Protein AF-K1KMF0-F1 (afdb_monomer)

Organism: NCBI:txid1224748

Mean predicted aligned error: 9.71 Å

pLDDT: mean 86.88, std 13.39, range [37.0, 98.06]

Nearest PDB structures (foldseek):
  8p51-assembly1_A  TM=5.000E-01  e=6.357E+00  Photorhabdus luminescens
  6on5-assembly1_A  TM=5.283E-01  e=5.012E+00  Homo sapiens

Structure (mmCIF, N/CA/C/O backbone):
data_AF-K1KMF0-F1
#
_entry.id   AF-K1KMF0-F1
#
loop_
_atom_site.group_PDB
_atom_site.id
_atom_site.type_symbol
_atom_site.label_atom_id
_atom_site.label_alt_id
_atom_site.label_comp_id
_atom_site.label_asym_id
_atom_site.label_entity_id
_atom_site.label_seq_id
_atom_site.pdbx_PDB_ins_code
_atom_site.Cartn_x
_atom_site.Cartn_y
_atom_site.Cartn_z
_atom_site.occupancy
_atom_site.B_iso_or_equiv
_atom_site.auth_seq_id
_atom_site.auth_comp_id
_atom_site.auth_asym_id
_atom_site.auth_atom_id
_atom_site.pdbx_PDB_model_num
ATOM 1 N N . MET A 1 1 ? 14.580 11.208 -1.926 1.00 37.00 1 MET A N 1
ATOM 2 C CA . MET A 1 1 ? 13.558 10.515 -1.113 1.00 37.00 1 MET A CA 1
ATOM 3 C C . MET A 1 1 ? 12.977 9.392 -1.953 1.00 37.00 1 MET A C 1
ATOM 5 O O . MET A 1 1 ? 12.350 9.688 -2.965 1.00 37.00 1 MET A O 1
ATOM 9 N N . GLN A 1 2 ? 13.242 8.125 -1.614 1.00 43.47 2 GLN A N 1
ATOM 10 C CA . GLN A 1 2 ? 12.518 7.008 -2.228 1.00 43.47 2 GLN A CA 1
ATOM 11 C C . GLN A 1 2 ? 11.027 7.261 -2.001 1.00 43.47 2 GLN A C 1
ATOM 13 O O . GLN A 1 2 ? 10.586 7.404 -0.863 1.00 43.47 2 GLN A O 1
ATOM 18 N N . LYS A 1 3 ? 10.260 7.422 -3.082 1.00 56.94 3 LYS A N 1
ATOM 19 C CA . LYS A 1 3 ? 8.807 7.546 -2.984 1.00 56.94 3 LYS A CA 1
ATOM 20 C C . LYS A 1 3 ? 8.318 6.246 -2.346 1.00 56.94 3 LYS A C 1
ATOM 22 O O . LYS A 1 3 ? 8.544 5.191 -2.929 1.00 56.94 3 LYS A O 1
ATOM 27 N N . ASN A 1 4 ? 7.695 6.321 -1.166 1.00 70.12 4 ASN A N 1
ATOM 28 C CA . ASN A 1 4 ? 7.109 5.152 -0.499 1.00 70.12 4 ASN A CA 1
ATOM 29 C C . ASN A 1 4 ? 6.349 4.293 -1.521 1.00 70.12 4 ASN A C 1
ATOM 31 O O . ASN A 1 4 ? 5.644 4.834 -2.371 1.00 70.12 4 ASN A O 1
ATOM 35 N N . LYS A 1 5 ? 6.478 2.968 -1.465 1.00 88.81 5 LYS A N 1
ATOM 36 C CA . LYS A 1 5 ? 5.815 2.059 -2.423 1.00 88.81 5 LYS A CA 1
ATOM 37 C C . LYS A 1 5 ? 4.278 2.039 -2.284 1.00 88.81 5 LYS A C 1
ATOM 39 O O . LYS A 1 5 ? 3.591 1.398 -3.068 1.00 88.81 5 LYS A O 1
ATOM 44 N N . TYR A 1 6 ? 3.745 2.788 -1.320 1.00 94.25 6 TYR A N 1
ATOM 45 C CA . TYR A 1 6 ? 2.330 2.937 -1.000 1.00 94.25 6 TYR A CA 1
ATOM 46 C C . TYR A 1 6 ? 1.901 4.418 -0.977 1.00 94.25 6 TYR A C 1
ATOM 48 O O . TYR A 1 6 ? 2.726 5.340 -0.950 1.00 94.25 6 TYR A O 1
ATOM 56 N N . ARG A 1 7 ? 0.588 4.650 -1.009 1.00 94.81 7 ARG A N 1
ATOM 57 C CA . ARG A 1 7 ? -0.089 5.941 -0.831 1.00 94.81 7 ARG A CA 1
ATOM 58 C C . ARG A 1 7 ? -0.757 5.967 0.536 1.00 94.81 7 ARG A C 1
ATOM 60 O O . ARG A 1 7 ? -1.359 4.975 0.926 1.00 94.81 7 ARG A O 1
ATOM 67 N N . ILE A 1 8 ? -0.667 7.104 1.220 1.00 95.69 8 ILE A N 1
ATOM 68 C CA . ILE A 1 8 ? -1.404 7.379 2.456 1.00 95.69 8 ILE A CA 1
ATOM 69 C C . ILE A 1 8 ? -2.606 8.245 2.085 1.00 95.69 8 ILE A C 1
ATOM 71 O O . ILE A 1 8 ? -2.430 9.284 1.449 1.00 95.69 8 ILE A O 1
ATOM 75 N N . HIS A 1 9 ? -3.808 7.816 2.463 1.00 94.69 9 HIS A N 1
ATOM 76 C CA . HIS A 1 9 ? -5.058 8.529 2.164 1.00 94.69 9 HIS A CA 1
ATOM 77 C C . HIS A 1 9 ? -5.422 9.544 3.252 1.00 94.69 9 HIS A C 1
ATOM 79 O O . HIS A 1 9 ? -6.003 10.585 2.962 1.00 94.69 9 HIS A O 1
ATOM 85 N N . SER A 1 10 ? -5.020 9.290 4.500 1.00 93.38 10 SER A N 1
ATOM 86 C CA . SER A 1 10 ? -5.168 10.237 5.605 1.00 93.38 10 SER A CA 1
ATOM 87 C C . SER A 1 10 ? -3.958 10.176 6.532 1.00 93.38 10 SER A C 1
ATOM 89 O O . SER A 1 10 ? -3.825 9.237 7.313 1.00 93.38 10 SER A O 1
ATOM 91 N N . ASN A 1 11 ? -3.086 11.189 6.472 1.00 93.81 11 ASN A N 1
ATOM 92 C CA . ASN A 1 11 ? -1.911 11.261 7.352 1.00 93.81 11 ASN A CA 1
ATOM 93 C C . ASN A 1 11 ? -2.311 11.252 8.831 1.00 93.81 11 ASN A C 1
ATOM 95 O O . ASN A 1 11 ? -1.708 10.536 9.618 1.00 93.81 11 ASN A O 1
ATOM 99 N N . VAL A 1 12 ? -3.374 11.979 9.189 1.00 93.62 12 VAL A N 1
ATOM 100 C CA . VAL A 1 12 ? -3.851 12.072 10.577 1.00 93.62 12 VAL A CA 1
ATOM 101 C C . VAL A 1 12 ? -4.247 10.699 11.121 1.00 93.62 12 VAL A C 1
ATOM 103 O O . VAL A 1 12 ? -3.782 10.298 12.183 1.00 93.62 12 VAL A O 1
ATOM 106 N N . LEU A 1 13 ? -5.084 9.951 10.394 1.00 93.88 13 LEU A N 1
ATOM 107 C CA . LEU A 1 13 ? -5.526 8.633 10.857 1.00 93.88 13 LEU A CA 1
ATOM 108 C C . LEU A 1 13 ? -4.382 7.612 10.839 1.00 93.88 13 LEU A C 1
ATOM 110 O O . LEU A 1 13 ? -4.312 6.762 11.721 1.00 93.88 13 LEU A O 1
ATOM 114 N N . PHE A 1 14 ? -3.471 7.721 9.872 1.00 95.06 14 PHE A N 1
ATOM 115 C CA . PHE A 1 14 ? -2.284 6.876 9.789 1.00 95.06 14 PHE A CA 1
ATOM 116 C C . PHE A 1 14 ? -1.340 7.078 10.985 1.00 95.06 14 PHE A C 1
ATOM 118 O O . PHE A 1 14 ? -0.862 6.101 11.557 1.00 95.06 14 PHE A O 1
ATOM 125 N N . GLU A 1 15 ? -1.083 8.322 11.391 1.00 95.25 15 GLU A N 1
ATOM 126 C CA . GLU A 1 15 ? -0.253 8.636 12.563 1.00 95.25 15 GLU A CA 1
ATOM 127 C C . GLU A 1 15 ? -0.910 8.189 13.875 1.00 95.25 15 GLU A C 1
ATOM 129 O O . GLU A 1 15 ? -0.235 7.661 14.763 1.00 95.25 15 GLU A O 1
ATOM 134 N N . ILE A 1 16 ? -2.233 8.348 13.999 1.00 95.19 16 ILE A N 1
ATOM 135 C CA . ILE A 1 16 ? -2.970 7.862 15.173 1.00 95.19 16 ILE A CA 1
ATOM 136 C C . ILE A 1 16 ? -2.878 6.338 15.253 1.00 95.19 16 ILE A C 1
ATOM 138 O O . ILE A 1 16 ? -2.433 5.835 16.279 1.00 95.19 16 ILE A O 1
ATOM 142 N N . ALA A 1 17 ? -3.199 5.621 14.170 1.00 94.19 17 ALA A N 1
ATOM 143 C CA . ALA A 1 17 ? -3.181 4.157 14.137 1.00 94.19 17 ALA A CA 1
ATOM 144 C C . ALA A 1 17 ? -1.821 3.560 14.546 1.00 94.19 17 ALA A C 1
ATOM 146 O O . ALA A 1 17 ? -1.775 2.536 15.224 1.00 94.19 17 ALA A O 1
ATOM 147 N N . GLN A 1 18 ? -0.719 4.226 14.184 1.00 94.69 18 GLN A N 1
ATOM 148 C CA . GLN A 1 18 ? 0.640 3.833 14.575 1.00 94.69 18 GLN A CA 1
ATOM 149 C C . GLN A 1 18 ? 0.975 4.094 16.044 1.00 94.69 18 GLN A C 1
ATOM 151 O O . GLN A 1 18 ? 1.825 3.407 16.608 1.00 94.69 18 GLN A O 1
ATOM 156 N N . SER A 1 19 ? 0.383 5.123 16.649 1.00 93.19 19 SER A N 1
ATOM 157 C CA . SER A 1 19 ? 0.813 5.632 17.956 1.00 93.19 19 SER A CA 1
ATOM 158 C C . SER A 1 19 ? -0.079 5.184 19.107 1.00 93.19 19 SER A C 1
ATOM 160 O O . SER A 1 19 ? 0.409 5.028 20.228 1.00 93.19 19 SER A O 1
ATOM 162 N N . ARG A 1 20 ? -1.380 4.991 18.864 1.00 92.88 20 ARG A N 1
ATOM 163 C CA . ARG A 1 20 ? -2.360 4.633 19.895 1.00 92.88 20 ARG A CA 1
ATOM 164 C C . ARG A 1 20 ? -3.667 4.105 19.305 1.00 92.88 20 ARG A C 1
ATOM 166 O O . ARG A 1 20 ? -3.957 4.259 18.125 1.00 92.88 20 ARG A O 1
ATOM 173 N N . SER A 1 21 ? -4.518 3.566 20.170 1.00 89.19 21 SER A N 1
ATOM 174 C CA . SER A 1 21 ? -5.906 3.258 19.822 1.00 89.19 21 SER A CA 1
ATOM 175 C C . SER A 1 21 ? -6.723 4.526 19.540 1.00 89.19 21 SER A C 1
ATOM 177 O O . SER A 1 21 ? -6.489 5.589 20.133 1.00 89.19 21 SER A O 1
ATOM 179 N N . PHE A 1 22 ? -7.715 4.392 18.659 1.00 90.81 22 PHE A N 1
ATOM 180 C CA . PHE A 1 22 ? -8.698 5.435 18.376 1.00 90.81 22 PHE A CA 1
ATOM 181 C C . PHE A 1 22 ? -9.641 5.655 19.563 1.00 90.81 22 PHE A C 1
ATOM 183 O O . PHE A 1 22 ? -9.972 4.735 20.308 1.00 90.81 22 PHE A O 1
ATOM 190 N N . THR A 1 23 ? -10.068 6.900 19.722 1.00 88.88 23 THR A N 1
ATOM 191 C CA . THR A 1 23 ? -10.963 7.382 20.776 1.00 88.88 23 THR A CA 1
ATOM 192 C C . THR A 1 23 ? -12.100 8.188 20.155 1.00 88.88 23 THR A C 1
ATOM 194 O O . THR A 1 23 ? -11.998 8.625 19.010 1.00 88.88 23 THR A O 1
ATOM 197 N N . GLU A 1 24 ? -13.156 8.469 20.919 1.00 85.12 24 GLU A N 1
ATOM 198 C CA . GLU A 1 24 ? -14.281 9.304 20.458 1.00 85.12 24 GLU A CA 1
ATOM 199 C C . GLU A 1 24 ? -13.832 10.677 19.928 1.00 85.12 24 GLU A C 1
ATOM 201 O O . GLU A 1 24 ? -14.391 11.196 18.966 1.00 85.12 24 GLU A O 1
ATOM 206 N N . LYS A 1 25 ? -12.760 11.245 20.497 1.00 87.19 25 LYS A N 1
ATOM 207 C CA . LYS A 1 25 ? -12.203 12.544 20.080 1.00 87.19 25 LYS A CA 1
ATOM 208 C C . LYS A 1 25 ? -11.626 12.539 18.667 1.00 87.19 25 LYS A C 1
ATOM 210 O O . LYS A 1 25 ? -11.464 13.605 18.082 1.00 87.19 25 LYS A O 1
ATOM 215 N N . ASP A 1 26 ? -11.305 11.364 18.138 1.00 88.56 26 ASP A N 1
ATOM 216 C CA . ASP A 1 26 ? -10.763 11.216 16.788 1.00 88.56 26 ASP A CA 1
ATOM 217 C C . ASP A 1 26 ? -11.863 11.281 15.717 1.00 88.56 26 ASP A C 1
ATOM 219 O O . ASP A 1 26 ? -11.548 11.353 14.529 1.00 88.56 26 ASP A O 1
ATOM 223 N N . ASN A 1 27 ? -13.136 11.275 16.140 1.00 86.69 27 ASN A N 1
ATOM 224 C CA . ASN A 1 27 ? -14.332 11.358 15.304 1.00 86.69 27 ASN A CA 1
ATOM 225 C C . ASN A 1 27 ? -14.260 10.453 14.060 1.00 86.69 27 ASN A C 1
ATOM 227 O O . ASN A 1 27 ? -14.489 10.865 12.922 1.00 86.69 27 ASN A O 1
ATOM 231 N N . ILE A 1 28 ? -13.832 9.211 14.289 1.00 89.62 28 ILE A N 1
ATOM 232 C CA . ILE A 1 28 ? -13.629 8.220 13.234 1.00 89.62 28 ILE A CA 1
ATOM 233 C C . ILE A 1 28 ? -14.948 7.599 12.766 1.00 89.62 28 ILE A C 1
ATOM 235 O O . ILE A 1 28 ? -15.045 7.176 11.620 1.00 89.62 28 ILE A O 1
ATOM 239 N N . GLU A 1 29 ? -15.973 7.583 13.622 1.00 86.31 29 GLU A N 1
ATOM 240 C CA . GLU A 1 29 ? -17.265 6.971 13.300 1.00 86.31 29 GLU A CA 1
ATOM 241 C C . GLU A 1 29 ? -17.951 7.635 12.101 1.00 86.31 29 GLU A C 1
ATOM 243 O O . GLU A 1 29 ? -18.488 6.944 11.244 1.00 86.31 29 GLU A O 1
ATOM 248 N N . GLU A 1 30 ? -17.856 8.961 11.987 1.00 87.19 30 GLU A N 1
ATOM 249 C CA . GLU A 1 30 ? -18.421 9.731 10.871 1.00 87.19 30 GLU A CA 1
ATOM 250 C C . GLU A 1 30 ? -17.621 9.591 9.565 1.00 87.19 30 GLU A C 1
ATOM 252 O O . GLU A 1 30 ? -18.024 10.115 8.528 1.00 87.19 30 GLU A O 1
ATOM 257 N N . ARG A 1 31 ? -16.457 8.933 9.612 1.00 89.44 31 ARG A N 1
ATOM 258 C CA . ARG A 1 31 ? -15.551 8.792 8.464 1.00 89.44 31 ARG A CA 1
ATOM 259 C C . ARG A 1 31 ? -15.665 7.453 7.757 1.00 89.44 31 ARG A C 1
ATOM 261 O O . ARG A 1 31 ? -15.080 7.324 6.683 1.00 89.44 31 ARG A O 1
ATOM 268 N N . PHE A 1 32 ? -16.354 6.480 8.352 1.00 92.88 32 PHE A N 1
ATOM 269 C CA . PHE A 1 32 ? -16.608 5.202 7.702 1.00 92.88 32 PHE A CA 1
ATOM 270 C C . PHE A 1 32 ? -17.463 5.405 6.452 1.00 92.88 32 PHE A C 1
ATOM 272 O O . PHE A 1 32 ? -18.416 6.184 6.454 1.00 92.88 32 PHE A O 1
ATOM 279 N N . ASP A 1 33 ? -17.094 4.708 5.384 1.00 90.81 33 ASP A N 1
ATOM 280 C CA . ASP A 1 33 ? -17.909 4.624 4.180 1.00 90.81 33 ASP A CA 1
ATOM 281 C C . ASP A 1 33 ? -19.144 3.726 4.393 1.00 90.81 33 ASP A C 1
ATOM 283 O O . ASP A 1 33 ? -19.378 3.178 5.474 1.00 90.81 33 ASP A O 1
ATOM 287 N N . GLU A 1 34 ? -19.955 3.580 3.343 1.00 87.38 34 GLU A N 1
ATOM 288 C CA . GLU A 1 34 ? -21.169 2.752 3.350 1.00 87.38 34 GLU A CA 1
ATOM 289 C C . GLU A 1 34 ? -20.882 1.268 3.648 1.00 87.38 34 GLU A C 1
ATOM 291 O O . GLU A 1 34 ? -21.767 0.550 4.112 1.00 87.38 34 GLU A O 1
ATOM 296 N N . GLU A 1 35 ? -19.644 0.812 3.429 1.00 86.19 35 GLU A N 1
ATOM 297 C CA . GLU A 1 35 ? -19.183 -0.551 3.708 1.00 86.19 35 GLU A CA 1
ATOM 298 C C . GLU A 1 35 ? -18.576 -0.690 5.117 1.00 86.19 35 GLU A C 1
ATOM 300 O O . GLU A 1 35 ? -18.108 -1.768 5.494 1.00 86.19 35 GLU A O 1
ATOM 305 N N . GLY A 1 36 ? -18.570 0.383 5.915 1.00 90.19 36 GLY A N 1
ATOM 306 C CA . GLY A 1 36 ? -17.995 0.380 7.256 1.00 90.19 36 GLY A CA 1
ATOM 307 C C . GLY A 1 36 ? -16.465 0.341 7.259 1.00 90.19 36 GLY A C 1
ATOM 308 O O . GLY A 1 36 ? -15.867 -0.156 8.223 1.00 90.19 36 GLY A O 1
ATOM 309 N N . LYS A 1 37 ? -15.818 0.853 6.202 1.00 94.25 37 LYS A N 1
ATOM 310 C CA . LYS A 1 37 ? -14.357 0.884 6.048 1.00 94.25 37 LYS A CA 1
ATOM 311 C C . LYS A 1 37 ? -13.821 2.316 5.925 1.00 94.25 37 LYS A C 1
ATOM 313 O O . LYS A 1 37 ? -14.511 3.254 5.541 1.00 94.25 37 LYS A O 1
ATOM 318 N N . ILE A 1 38 ? -12.555 2.497 6.295 1.00 95.62 38 ILE A N 1
ATOM 319 C CA . ILE A 1 38 ? -11.782 3.720 6.044 1.00 95.62 38 ILE A CA 1
ATOM 320 C C . ILE A 1 38 ? -10.441 3.304 5.474 1.00 95.62 38 ILE A C 1
ATOM 322 O O . ILE A 1 38 ? -9.576 2.799 6.193 1.00 95.62 38 ILE A O 1
ATOM 326 N N . LYS A 1 39 ? -10.235 3.541 4.183 1.00 95.75 39 LYS A N 1
ATOM 327 C C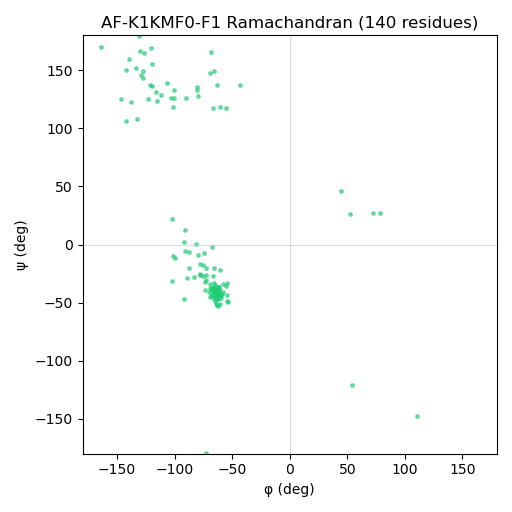A . LYS A 1 39 ? -8.961 3.231 3.533 1.00 95.75 39 LYS A CA 1
ATOM 328 C C . LYS A 1 39 ? -7.850 4.126 4.091 1.00 95.75 39 LYS A C 1
ATOM 330 O O . LYS A 1 39 ? -7.898 5.345 3.940 1.00 95.75 39 LYS A O 1
ATOM 335 N N . LEU A 1 40 ? -6.835 3.529 4.718 1.00 95.56 40 LEU A N 1
ATOM 336 C CA . LEU A 1 40 ? -5.657 4.244 5.227 1.00 95.56 40 LEU A CA 1
ATOM 337 C C . LEU A 1 40 ? -4.542 4.280 4.197 1.00 95.56 40 LEU A C 1
ATOM 339 O O . LEU A 1 40 ? -3.952 5.336 3.952 1.00 95.56 40 LEU A O 1
ATOM 343 N N . LEU A 1 41 ? -4.262 3.123 3.599 1.00 96.44 41 LEU A N 1
ATOM 344 C CA . LEU A 1 41 ? -3.166 2.932 2.664 1.00 96.44 41 LEU A CA 1
ATOM 345 C C . LEU A 1 41 ? -3.633 2.181 1.427 1.00 96.44 41 LEU A C 1
ATOM 347 O O . LEU A 1 41 ? -4.530 1.342 1.491 1.00 96.44 41 LEU A O 1
ATOM 351 N N . SER A 1 42 ? -2.964 2.443 0.313 1.00 96.12 42 SER A N 1
ATOM 352 C CA . SER A 1 42 ? -3.027 1.587 -0.869 1.00 96.12 42 SER A CA 1
ATOM 353 C C . SER A 1 42 ? -1.655 1.456 -1.507 1.00 96.12 42 SER A C 1
ATOM 355 O O . SER A 1 42 ? -0.791 2.311 -1.307 1.00 96.12 42 SER A O 1
ATOM 357 N N . ASP A 1 43 ? -1.435 0.432 -2.314 1.00 94.44 43 ASP A N 1
ATOM 358 C CA . ASP A 1 43 ? -0.206 0.332 -3.087 1.00 94.44 43 ASP A CA 1
ATOM 359 C C . ASP A 1 43 ? -0.119 1.41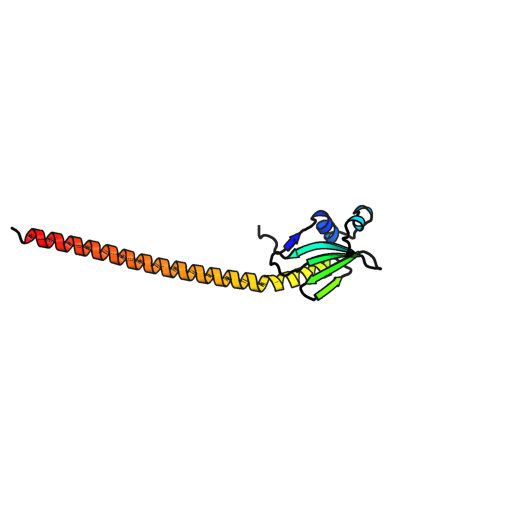0 -4.193 1.00 94.44 43 ASP A C 1
ATOM 361 O O . ASP A 1 43 ? -1.073 2.138 -4.506 1.00 94.44 43 ASP A O 1
ATOM 365 N N . ARG A 1 44 ? 1.084 1.584 -4.752 1.00 91.69 44 ARG A N 1
ATOM 366 C CA . ARG A 1 44 ? 1.320 2.413 -5.949 1.00 91.69 44 ARG A CA 1
ATOM 367 C C . ARG A 1 44 ? 1.483 1.600 -7.229 1.00 91.69 44 ARG A C 1
ATOM 369 O O . ARG A 1 44 ? 1.521 2.212 -8.294 1.00 91.69 44 ARG A O 1
ATOM 376 N N . ALA A 1 45 ? 1.600 0.284 -7.108 1.00 86.69 45 ALA A N 1
ATOM 377 C CA . ALA A 1 45 ? 1.802 -0.653 -8.203 1.00 86.69 45 ALA A CA 1
ATOM 378 C C . ALA A 1 45 ? 0.518 -0.898 -9.020 1.00 86.69 45 ALA A C 1
ATOM 380 O O . ALA A 1 45 ? 0.613 -1.353 -10.154 1.00 86.69 45 ALA A O 1
ATOM 381 N N . GLY A 1 46 ? -0.654 -0.554 -8.477 1.00 85.12 46 GLY A N 1
ATOM 382 C CA . GLY A 1 46 ? -1.958 -0.877 -9.051 1.00 85.12 46 GLY A CA 1
ATOM 383 C C . GLY A 1 46 ? -2.381 -2.324 -8.793 1.00 85.12 46 GLY A C 1
ATOM 384 O O . GLY A 1 46 ? -3.105 -2.881 -9.604 1.00 85.12 46 GLY A O 1
ATOM 385 N N . ALA A 1 47 ? -1.904 -2.940 -7.709 1.00 89.44 47 ALA A N 1
ATOM 386 C CA . ALA A 1 47 ? -2.189 -4.334 -7.364 1.00 89.44 47 ALA A CA 1
ATOM 387 C C . ALA A 1 47 ? -3.429 -4.501 -6.464 1.00 89.44 47 ALA A C 1
ATOM 389 O O . ALA A 1 47 ? -3.611 -5.560 -5.870 1.00 89.44 47 ALA A O 1
ATOM 390 N N . ASP A 1 48 ? -4.230 -3.443 -6.311 1.00 92.94 48 ASP A N 1
ATOM 391 C CA . ASP A 1 48 ? -5.406 -3.377 -5.436 1.00 92.94 48 ASP A CA 1
ATOM 392 C C . ASP A 1 48 ? -5.145 -3.797 -3.977 1.00 92.94 48 ASP A C 1
ATOM 394 O O . ASP A 1 48 ? -6.053 -4.191 -3.244 1.00 92.94 48 ASP A O 1
ATOM 398 N N . LEU A 1 49 ? -3.901 -3.643 -3.517 1.00 96.50 49 LEU A N 1
ATOM 399 C CA . LEU A 1 49 ? -3.515 -3.880 -2.134 1.00 96.50 49 LEU A CA 1
ATOM 400 C C . LEU A 1 49 ? -3.901 -2.660 -1.291 1.00 96.50 49 LEU A C 1
ATOM 402 O O . LEU A 1 49 ? -3.520 -1.522 -1.587 1.00 96.50 49 LEU A O 1
ATOM 406 N N . SER A 1 50 ? -4.618 -2.890 -0.194 1.00 97.25 50 SER A N 1
ATOM 407 C CA . SER A 1 50 ? -5.032 -1.831 0.724 1.00 97.25 50 SER A CA 1
ATOM 408 C C . SER A 1 50 ? -4.993 -2.250 2.189 1.00 97.25 50 SER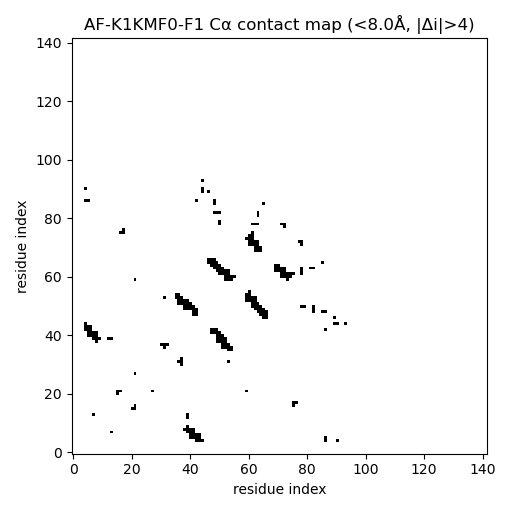 A C 1
ATOM 410 O O . SER A 1 50 ? -5.206 -3.411 2.523 1.00 97.25 50 SER A O 1
ATOM 412 N N . LEU A 1 51 ? -4.738 -1.267 3.055 1.00 97.88 51 LEU A N 1
ATOM 413 C CA . LEU A 1 51 ? -4.926 -1.366 4.501 1.00 97.88 51 LEU A CA 1
ATOM 414 C C . LEU A 1 51 ? -6.022 -0.378 4.891 1.00 97.88 51 LEU A C 1
ATOM 416 O O . LEU A 1 51 ? -5.907 0.822 4.616 1.00 97.88 51 LEU A O 1
ATOM 420 N N . SER A 1 52 ? -7.070 -0.876 5.533 1.00 97.44 52 SER A N 1
ATOM 421 C CA . SER A 1 52 ? -8.242 -0.096 5.924 1.00 97.44 52 SER A CA 1
ATOM 422 C C . SER A 1 52 ? -8.550 -0.278 7.404 1.00 97.44 52 SER A C 1
ATOM 424 O O . SER A 1 52 ? -8.315 -1.342 7.966 1.00 97.44 52 SER A O 1
ATOM 426 N N . ILE A 1 53 ? -9.103 0.748 8.040 1.00 96.56 53 ILE A N 1
ATOM 427 C CA . ILE A 1 53 ? -9.755 0.611 9.343 1.00 96.56 53 ILE A CA 1
ATOM 428 C C . ILE A 1 53 ? -11.152 0.060 9.090 1.00 96.56 53 ILE A C 1
ATOM 430 O O . ILE A 1 53 ? -11.835 0.536 8.185 1.00 96.56 53 ILE A O 1
ATOM 434 N N . VAL A 1 54 ? -11.578 -0.916 9.882 1.00 95.69 54 VAL A N 1
ATOM 435 C CA . VAL A 1 54 ? -12.915 -1.511 9.793 1.00 95.69 54 VAL A CA 1
ATOM 436 C C . VAL A 1 54 ? -13.579 -1.524 11.162 1.00 95.69 54 VAL A C 1
ATOM 438 O O 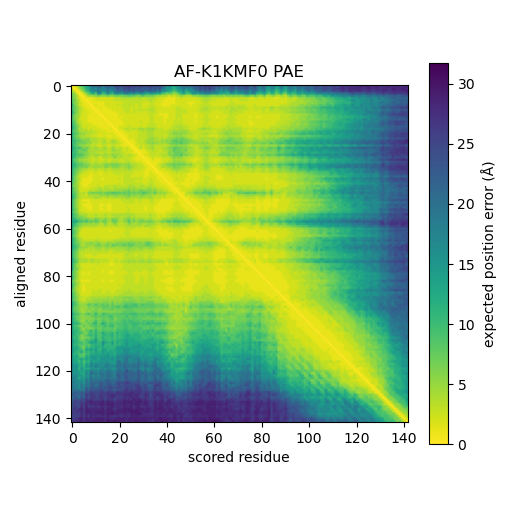. VAL A 1 54 ? -12.912 -1.683 12.190 1.00 95.69 54 VAL A O 1
ATOM 441 N N . LYS A 1 55 ? -14.901 -1.343 11.182 1.00 90.56 55 LYS A N 1
ATOM 442 C CA . LYS A 1 55 ? -15.699 -1.463 12.405 1.00 90.56 55 LYS A CA 1
ATOM 443 C C . LYS A 1 55 ? -16.170 -2.907 12.568 1.00 90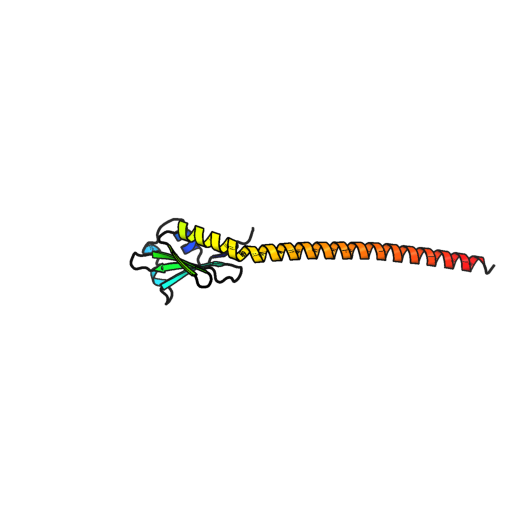.56 55 LYS A C 1
ATOM 445 O O . LYS A 1 55 ? -16.782 -3.474 11.670 1.00 90.56 55 LYS A O 1
ATOM 450 N N . THR A 1 56 ? -15.877 -3.495 13.721 1.00 89.69 56 THR A N 1
ATOM 451 C CA . THR A 1 56 ? -16.278 -4.854 14.109 1.00 89.69 56 THR A CA 1
ATOM 452 C C . THR A 1 56 ? -17.131 -4.807 15.377 1.00 89.69 56 THR A C 1
ATOM 454 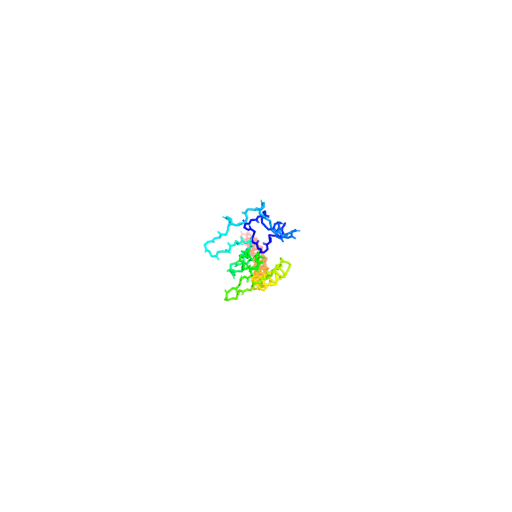O O . THR A 1 56 ? -17.202 -3.769 16.038 1.00 89.69 56 THR A O 1
ATOM 457 N N . GLU A 1 57 ? -17.767 -5.924 15.738 1.00 87.25 57 GLU A N 1
ATOM 458 C CA . GLU A 1 57 ? -18.540 -6.040 16.988 1.00 87.25 57 GLU A CA 1
ATOM 459 C C . GLU A 1 57 ? -17.680 -5.753 18.232 1.00 87.25 57 GLU A C 1
ATOM 461 O O . GLU A 1 57 ? -18.147 -5.125 19.179 1.00 87.25 57 GLU A O 1
ATOM 466 N N . ASP A 1 58 ? -16.397 -6.130 18.188 1.00 85.06 58 ASP A N 1
ATOM 467 C CA . ASP A 1 58 ? -15.415 -5.913 19.259 1.00 85.06 58 ASP A CA 1
ATOM 468 C C . ASP A 1 58 ? -14.801 -4.494 19.258 1.00 85.06 58 ASP A C 1
ATOM 470 O O . ASP A 1 58 ? -13.939 -4.185 20.085 1.00 85.06 58 ASP A O 1
ATOM 474 N N . GLY A 1 59 ? -15.202 -3.624 18.324 1.00 87.12 59 GLY A N 1
ATOM 475 C CA . GLY A 1 59 ? -14.641 -2.286 18.137 1.00 87.12 59 GLY A CA 1
ATOM 476 C C . GLY A 1 59 ? -13.835 -2.149 16.845 1.00 87.12 59 GLY A C 1
ATOM 477 O O . GLY A 1 59 ? -14.162 -2.741 15.816 1.00 87.12 59 GLY A O 1
ATOM 478 N N . ILE A 1 60 ? -12.798 -1.313 16.864 1.00 91.69 60 ILE A N 1
ATOM 479 C CA . ILE A 1 60 ? -12.000 -1.013 15.669 1.00 91.69 60 ILE A CA 1
ATOM 480 C C . ILE A 1 60 ? -10.977 -2.123 15.405 1.00 91.69 60 ILE A C 1
ATOM 482 O O . ILE A 1 60 ? -10.228 -2.511 16.300 1.00 91.69 60 ILE A O 1
ATOM 486 N N . AL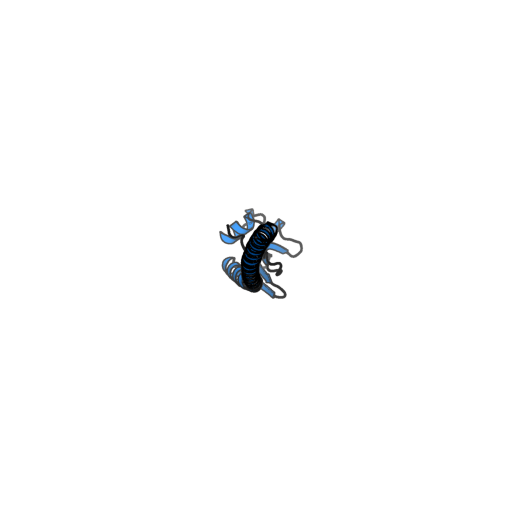A A 1 61 ? -10.912 -2.568 14.152 1.00 95.50 61 ALA A N 1
ATOM 487 C CA . ALA A 1 61 ? -9.898 -3.480 13.640 1.00 95.50 61 ALA A CA 1
ATOM 488 C C . ALA A 1 61 ? -9.291 -2.939 12.334 1.00 95.50 61 ALA A C 1
ATOM 490 O O . ALA A 1 61 ? -9.670 -1.876 11.834 1.00 95.50 61 ALA A O 1
ATOM 491 N N . TYR A 1 62 ? -8.338 -3.679 11.781 1.00 97.50 62 TYR A N 1
ATOM 492 C CA . TYR A 1 62 ? -7.614 -3.330 10.566 1.00 97.50 62 TYR A CA 1
ATOM 493 C C . TYR A 1 62 ? -7.771 -4.445 9.540 1.00 97.50 62 TYR A C 1
ATOM 495 O O . TYR A 1 62 ? -7.462 -5.590 9.840 1.00 97.50 62 TYR A O 1
ATOM 503 N N . SER A 1 63 ? -8.239 -4.118 8.342 1.00 97.69 63 SER A N 1
ATOM 504 C CA . SER A 1 63 ? -8.361 -5.059 7.229 1.00 97.69 63 SER A CA 1
ATOM 505 C C . SER A 1 63 ? -7.231 -4.836 6.229 1.00 97.69 63 SER A C 1
ATOM 507 O O . SER A 1 63 ? -7.037 -3.709 5.759 1.00 97.69 63 SER A O 1
ATOM 509 N N . VAL A 1 64 ? -6.496 -5.901 5.909 1.00 98.06 64 VAL A N 1
ATOM 510 C CA . VAL A 1 64 ? -5.577 -5.955 4.770 1.00 98.06 64 VAL A CA 1
ATOM 511 C C . VAL A 1 64 ? -6.274 -6.727 3.662 1.00 98.06 64 VAL A C 1
ATOM 513 O O . VAL A 1 64 ? -6.603 -7.898 3.831 1.00 98.06 64 VAL A O 1
ATOM 516 N N . LYS A 1 65 ? -6.498 -6.065 2.528 1.00 96.62 65 LYS A N 1
ATOM 517 C CA . LYS A 1 65 ? -7.095 -6.674 1.338 1.00 96.62 65 LYS A CA 1
ATOM 518 C C . LYS A 1 65 ? -6.094 -6.665 0.198 1.00 96.62 65 LYS A C 1
ATOM 520 O O . LYS A 1 65 ? -5.537 -5.607 -0.104 1.00 96.62 65 LYS A O 1
ATOM 525 N N . TRP A 1 66 ? -5.929 -7.810 -0.450 1.00 94.94 66 TRP A N 1
ATOM 526 C CA . TRP A 1 66 ? -5.154 -7.970 -1.670 1.00 94.94 66 TRP A CA 1
ATOM 527 C C . TRP A 1 66 ? -5.796 -9.041 -2.554 1.00 94.94 66 TRP A C 1
ATOM 529 O O . TRP A 1 66 ? -6.007 -10.163 -2.105 1.00 94.94 66 TRP A O 1
ATOM 539 N N . ASP A 1 67 ? -6.094 -8.681 -3.803 1.00 89.50 67 ASP A N 1
ATOM 540 C CA . ASP A 1 67 ? -6.772 -9.548 -4.774 1.00 89.50 67 ASP A CA 1
ATOM 541 C C . ASP A 1 67 ? -8.113 -10.101 -4.233 1.00 89.50 67 ASP A C 1
ATOM 543 O O . ASP A 1 67 ? -9.005 -9.322 -3.868 1.00 89.50 67 ASP A O 1
ATOM 547 N N . ASP A 1 68 ? -8.256 -11.424 -4.147 1.00 91.00 68 ASP A N 1
ATOM 548 C CA . ASP A 1 68 ? -9.415 -12.134 -3.600 1.00 91.00 68 ASP A CA 1
ATOM 549 C C . ASP A 1 68 ? -9.338 -12.361 -2.080 1.00 91.00 68 ASP A C 1
ATOM 551 O O . ASP A 1 68 ? -10.304 -12.822 -1.466 1.00 91.00 68 ASP A O 1
ATOM 555 N N . SER A 1 69 ? -8.207 -12.013 -1.471 1.00 92.25 69 SER A N 1
ATOM 556 C CA . SER A 1 69 ? -7.904 -12.273 -0.071 1.00 92.25 69 SER A CA 1
ATOM 557 C C . SER A 1 69 ? -8.129 -11.024 0.784 1.00 92.25 69 SER A C 1
ATOM 559 O O . SER A 1 69 ? -7.699 -9.915 0.457 1.00 92.25 69 SER A O 1
ATOM 561 N N . GLU A 1 70 ? -8.816 -11.198 1.912 1.00 95.62 70 GLU A N 1
ATOM 562 C CA . GLU A 1 70 ? -9.031 -10.153 2.913 1.00 95.62 70 GLU A CA 1
ATOM 563 C C . GLU A 1 70 ? -8.849 -10.740 4.315 1.00 95.62 70 GLU A C 1
ATOM 565 O O . GLU A 1 70 ? -9.546 -11.679 4.700 1.00 95.62 70 GLU A O 1
ATOM 570 N N . GLU A 1 71 ? -7.926 -10.167 5.087 1.00 96.75 71 GLU A N 1
ATOM 571 C CA . GLU A 1 71 ? -7.644 -10.574 6.463 1.00 96.75 71 GLU A CA 1
ATOM 572 C C . GLU A 1 71 ? -7.844 -9.413 7.436 1.00 96.75 71 GLU A C 1
ATOM 574 O O . GLU A 1 71 ? -7.437 -8.277 7.181 1.00 96.75 71 GLU A O 1
ATOM 579 N N . VAL A 1 72 ? -8.470 -9.703 8.581 1.00 96.75 72 VAL A N 1
ATOM 580 C CA . VAL A 1 72 ? -8.788 -8.711 9.615 1.00 96.75 72 VAL A CA 1
ATOM 581 C C . VAL A 1 72 ? -7.952 -8.957 10.866 1.00 96.75 72 VAL A C 1
ATOM 583 O O . VAL A 1 72 ? -7.960 -10.037 11.452 1.00 96.75 72 VAL A O 1
ATOM 586 N N . PHE A 1 73 ? -7.290 -7.903 11.329 1.00 96.56 73 PHE A N 1
ATOM 587 C CA . PHE A 1 73 ? -6.375 -7.899 12.458 1.00 96.56 73 PHE A CA 1
ATOM 588 C C . PHE A 1 73 ? -6.871 -6.954 13.549 1.00 96.56 73 PHE A C 1
ATOM 590 O O . PHE A 1 73 ? -7.243 -5.810 13.289 1.00 96.56 73 PHE A O 1
ATOM 597 N N . LYS A 1 74 ? -6.802 -7.387 14.812 1.00 92.94 74 LYS A N 1
ATOM 598 C CA . LYS A 1 74 ? -7.176 -6.539 15.960 1.00 92.94 74 LYS A CA 1
ATOM 599 C C . LYS A 1 74 ? -6.155 -5.435 16.267 1.00 92.94 74 LYS A C 1
ATOM 601 O O . LYS A 1 74 ? -6.485 -4.470 16.945 1.00 92.94 74 LYS A O 1
ATOM 606 N N . GLY A 1 75 ? -4.910 -5.573 15.806 1.00 92.94 75 GLY A N 1
ATOM 607 C CA . GLY A 1 75 ? -3.810 -4.672 16.151 1.00 92.94 75 GLY A CA 1
ATOM 608 C C . GLY A 1 75 ? -3.089 -4.111 14.932 1.00 92.94 75 GLY A C 1
ATOM 609 O O . GLY A 1 75 ? -2.856 -4.830 13.962 1.00 92.94 75 GLY A O 1
ATOM 610 N N . TRP A 1 76 ? -2.677 -2.843 15.029 1.00 95.44 76 TRP A N 1
ATOM 611 C CA . TRP A 1 76 ? -1.963 -2.129 13.968 1.00 95.44 76 TRP A CA 1
ATOM 612 C C . TRP A 1 76 ? -0.706 -2.867 13.501 1.00 95.44 76 TRP A C 1
ATOM 614 O O . TRP A 1 76 ? -0.530 -3.055 12.306 1.00 95.44 76 TRP A O 1
ATOM 624 N N . ASN A 1 77 ? 0.150 -3.313 14.428 1.00 95.62 77 ASN A N 1
ATOM 625 C CA . ASN A 1 77 ? 1.447 -3.899 14.071 1.00 95.62 77 ASN A CA 1
ATOM 626 C C . ASN A 1 77 ? 1.310 -5.151 13.195 1.00 95.62 77 ASN A C 1
ATOM 628 O O . ASN A 1 77 ? 2.027 -5.264 12.211 1.00 95.62 77 ASN A O 1
ATOM 632 N N . MET A 1 78 ? 0.359 -6.041 13.501 1.00 96.50 78 MET A N 1
ATOM 633 C CA . MET A 1 78 ? 0.124 -7.246 12.693 1.00 96.50 78 MET A CA 1
ATOM 634 C C . MET A 1 78 ? -0.386 -6.885 11.296 1.00 96.50 78 MET A C 1
ATOM 636 O O . MET A 1 78 ? 0.155 -7.352 10.301 1.00 96.50 78 MET A O 1
ATOM 640 N N . ALA A 1 79 ? -1.374 -5.988 11.218 1.00 97.50 79 ALA A N 1
ATOM 641 C CA . ALA A 1 79 ? -1.904 -5.524 9.938 1.00 97.50 79 ALA A CA 1
ATOM 642 C C . ALA A 1 79 ? -0.836 -4.805 9.098 1.00 97.50 79 ALA A C 1
ATOM 644 O O . ALA A 1 79 ? -0.802 -4.915 7.876 1.00 97.50 79 ALA A O 1
ATOM 645 N N . TRP A 1 80 ? 0.043 -4.051 9.758 1.00 97.25 80 TRP A N 1
ATOM 646 C CA . TRP A 1 80 ? 1.138 -3.333 9.125 1.00 97.25 80 TRP A CA 1
ATOM 647 C C . TRP A 1 80 ? 2.209 -4.279 8.582 1.00 97.25 80 TRP A C 1
ATOM 649 O O . TRP A 1 80 ? 2.650 -4.101 7.448 1.00 97.25 80 TRP A O 1
ATOM 659 N N . GLU A 1 81 ? 2.618 -5.280 9.362 1.00 97.00 81 GLU A N 1
ATOM 660 C CA . GLU A 1 81 ? 3.564 -6.306 8.917 1.00 97.00 81 GLU A CA 1
ATOM 661 C C . GLU A 1 81 ? 3.023 -7.062 7.703 1.00 97.00 81 GLU A C 1
ATOM 663 O O . GLU A 1 81 ? 3.734 -7.179 6.702 1.00 97.00 81 GLU A O 1
ATOM 668 N N . GLU A 1 82 ? 1.752 -7.465 7.746 1.00 97.00 82 GLU A N 1
ATOM 669 C CA . GLU A 1 82 ? 1.091 -8.146 6.632 1.00 97.00 82 GLU A CA 1
ATOM 670 C C . GLU A 1 82 ? 1.008 -7.251 5.389 1.00 97.00 82 GLU A C 1
ATOM 672 O O . GLU A 1 82 ? 1.411 -7.644 4.292 1.00 97.00 82 GLU A O 1
ATOM 677 N N . PHE A 1 83 ? 0.583 -5.995 5.556 1.00 97.00 83 PHE A N 1
ATOM 678 C CA . PHE A 1 83 ? 0.534 -5.031 4.459 1.00 97.00 83 PHE A CA 1
ATOM 679 C C . PHE A 1 83 ? 1.914 -4.813 3.827 1.00 97.00 83 PHE A C 1
ATOM 681 O O . PHE A 1 83 ? 2.027 -4.759 2.603 1.00 97.00 83 PHE A O 1
ATOM 688 N N . ILE A 1 84 ? 2.979 -4.688 4.627 1.00 95.75 84 ILE A N 1
ATOM 689 C CA . ILE A 1 84 ? 4.345 -4.498 4.121 1.00 95.75 84 ILE A CA 1
ATOM 690 C C . ILE A 1 84 ? 4.872 -5.756 3.434 1.00 95.75 84 ILE A C 1
ATOM 692 O O . ILE A 1 84 ? 5.551 -5.641 2.407 1.00 95.75 84 ILE A O 1
ATOM 696 N N . TRP A 1 85 ? 4.554 -6.940 3.955 1.00 94.81 85 TRP A N 1
ATOM 697 C CA . TRP A 1 85 ? 4.899 -8.200 3.311 1.00 94.81 85 TRP A CA 1
ATOM 698 C C . TRP A 1 85 ? 4.221 -8.316 1.941 1.00 94.81 85 TRP A C 1
ATOM 700 O O . TRP A 1 85 ? 4.922 -8.444 0.930 1.00 94.81 85 TRP A O 1
ATOM 710 N N . CYS A 1 86 ? 2.897 -8.129 1.885 1.00 94.62 86 CYS A N 1
ATOM 711 C CA . CYS A 1 86 ? 2.123 -8.069 0.644 1.00 94.62 86 CYS A CA 1
ATOM 712 C C . CYS A 1 86 ? 2.688 -7.012 -0.316 1.00 94.62 86 CYS A C 1
ATOM 714 O O . CYS A 1 86 ? 2.897 -7.274 -1.501 1.00 94.62 86 CYS A O 1
ATOM 716 N N . LEU A 1 87 ? 3.034 -5.825 0.194 1.00 94.25 87 LEU A N 1
ATOM 717 C CA . LEU A 1 87 ? 3.617 -4.751 -0.604 1.00 94.25 87 LEU A CA 1
ATOM 718 C C . LEU A 1 87 ? 4.959 -5.165 -1.226 1.00 94.25 87 LEU A C 1
ATOM 720 O O . LEU A 1 87 ? 5.273 -4.789 -2.358 1.00 94.25 87 LEU A O 1
ATOM 724 N N . GLY A 1 88 ? 5.763 -5.940 -0.500 1.00 92.19 88 GLY A N 1
ATOM 725 C CA . GLY A 1 88 ? 6.984 -6.543 -1.018 1.00 92.19 88 GLY A CA 1
ATOM 726 C C . GLY A 1 88 ? 6.703 -7.518 -2.160 1.00 92.19 88 GLY A C 1
ATOM 727 O O . GLY A 1 88 ? 7.403 -7.482 -3.170 1.00 92.19 88 GLY A O 1
ATOM 728 N N . VAL A 1 89 ? 5.670 -8.351 -2.031 1.00 91.81 89 VAL A N 1
ATOM 729 C CA . VAL A 1 89 ? 5.265 -9.321 -3.059 1.00 91.81 89 VAL A CA 1
ATOM 730 C C . VAL A 1 89 ? 4.802 -8.615 -4.335 1.00 91.81 89 VAL A C 1
ATOM 732 O O . VAL A 1 89 ? 5.354 -8.885 -5.400 1.00 91.81 89 VAL A O 1
ATOM 735 N N . VAL A 1 90 ? 3.884 -7.649 -4.237 1.00 90.81 90 VAL A N 1
ATOM 736 C CA . VAL A 1 90 ? 3.319 -6.960 -5.416 1.00 90.81 90 VAL A CA 1
ATOM 737 C C . VAL A 1 90 ? 4.338 -6.101 -6.169 1.00 90.81 90 VAL A C 1
ATOM 739 O O . VAL A 1 90 ? 4.211 -5.901 -7.374 1.00 90.81 90 VAL A O 1
ATOM 742 N N . ASN A 1 91 ? 5.375 -5.592 -5.491 1.00 88.62 91 ASN A N 1
ATOM 743 C CA . ASN A 1 91 ? 6.387 -4.747 -6.133 1.00 88.62 91 ASN A CA 1
ATOM 744 C C . ASN A 1 91 ? 7.550 -5.531 -6.759 1.00 88.62 91 ASN A C 1
ATOM 746 O O . ASN A 1 91 ? 8.227 -4.980 -7.627 1.00 88.62 91 ASN A O 1
ATOM 750 N N . LYS A 1 92 ? 7.799 -6.789 -6.365 1.00 88.62 92 LYS A N 1
ATOM 751 C CA . LYS A 1 92 ? 8.917 -7.591 -6.906 1.00 88.62 92 LYS A CA 1
ATOM 752 C C . LYS A 1 92 ? 8.917 -7.669 -8.442 1.00 88.62 92 LYS A C 1
ATOM 754 O O . LYS A 1 92 ? 9.949 -7.334 -9.025 1.00 88.62 92 LYS A O 1
ATOM 759 N N . PRO A 1 93 ? 7.798 -8.007 -9.119 1.00 86.19 93 PRO A N 1
ATOM 760 C CA . PRO A 1 93 ? 7.782 -8.095 -10.580 1.00 86.19 93 PRO A CA 1
ATOM 761 C C . PRO A 1 93 ? 8.103 -6.759 -11.261 1.00 86.19 93 PRO A C 1
ATOM 763 O O . PRO A 1 93 ? 8.821 -6.723 -12.259 1.00 86.19 93 PRO A O 1
ATOM 766 N N . LEU A 1 94 ? 7.617 -5.646 -10.699 1.00 83.31 94 LEU A N 1
ATOM 767 C CA . LEU A 1 94 ? 7.889 -4.297 -11.203 1.00 83.31 94 LEU A CA 1
ATOM 768 C C . LEU A 1 94 ? 9.369 -3.926 -11.069 1.00 83.31 94 LEU A C 1
ATOM 770 O O . LEU A 1 94 ? 9.949 -3.346 -11.986 1.00 83.31 94 LEU A O 1
ATOM 774 N N . GLU A 1 95 ? 9.997 -4.274 -9.946 1.00 85.50 95 GLU A N 1
ATOM 775 C CA . GLU A 1 95 ? 11.419 -4.010 -9.718 1.00 85.50 95 GLU A CA 1
ATOM 776 C C . GLU A 1 95 ? 12.318 -4.853 -10.627 1.00 85.50 95 GLU A C 1
ATOM 778 O O . GLU A 1 95 ? 13.318 -4.350 -11.141 1.00 85.50 95 GLU A O 1
ATOM 783 N N . GLU A 1 96 ? 11.968 -6.117 -10.856 1.00 87.88 96 GLU A N 1
ATOM 784 C CA . GLU A 1 96 ? 12.695 -7.001 -11.770 1.00 87.88 96 GLU A CA 1
ATOM 785 C C . GLU A 1 96 ? 12.554 -6.553 -13.229 1.00 87.88 96 GLU A C 1
ATOM 787 O O . GLU A 1 96 ? 13.558 -6.455 -13.940 1.00 87.88 96 GLU A O 1
ATOM 792 N N . ALA A 1 97 ? 11.343 -6.189 -13.659 1.00 86.12 97 ALA A N 1
ATOM 793 C CA . ALA A 1 97 ? 11.103 -5.645 -14.993 1.00 86.12 97 ALA A CA 1
ATOM 794 C C . ALA A 1 97 ? 11.879 -4.338 -15.221 1.00 86.12 97 ALA A C 1
ATOM 796 O O . ALA A 1 97 ? 12.522 -4.174 -16.260 1.00 86.12 97 ALA A O 1
ATOM 797 N N . ALA A 1 98 ? 11.890 -3.435 -14.234 1.00 86.62 98 ALA A N 1
ATOM 798 C CA . ALA A 1 98 ? 12.641 -2.184 -14.308 1.00 86.62 98 ALA A CA 1
ATOM 799 C C . ALA A 1 98 ? 14.159 -2.417 -14.390 1.00 86.62 98 ALA A C 1
ATOM 801 O O . ALA A 1 98 ? 14.838 -1.755 -15.176 1.00 86.62 98 ALA A O 1
ATOM 802 N N . LYS A 1 99 ? 14.700 -3.374 -13.622 1.00 90.31 99 LYS A N 1
ATOM 803 C CA . LYS A 1 99 ? 16.122 -3.753 -13.696 1.00 90.31 99 LYS A CA 1
ATOM 804 C C . LYS A 1 99 ? 16.484 -4.303 -15.070 1.00 90.31 99 LYS A C 1
ATOM 806 O O . LYS A 1 99 ? 17.465 -3.851 -15.654 1.00 90.31 99 LYS A O 1
ATOM 811 N N . LYS A 1 100 ? 15.672 -5.221 -15.600 1.00 91.56 100 LYS A N 1
ATOM 812 C CA . LYS A 1 100 ? 15.896 -5.820 -16.919 1.00 91.56 100 LYS A CA 1
ATOM 813 C C . LYS A 1 100 ? 15.844 -4.771 -18.032 1.00 91.56 100 LYS A C 1
ATOM 815 O O . LYS A 1 100 ? 16.728 -4.742 -18.880 1.00 91.56 100 LYS A O 1
ATOM 820 N N . ALA A 1 101 ? 14.861 -3.870 -17.996 1.00 90.56 101 ALA A N 1
ATOM 821 C CA . ALA A 1 101 ? 14.761 -2.771 -18.954 1.00 90.56 101 ALA A CA 1
ATOM 822 C C . ALA A 1 101 ? 15.962 -1.811 -18.867 1.00 90.56 101 ALA A C 1
ATOM 824 O O . ALA A 1 101 ? 16.477 -1.374 -19.893 1.00 90.56 101 ALA A O 1
ATOM 825 N N . ALA A 1 102 ? 16.441 -1.506 -17.656 1.00 92.00 102 ALA A N 1
ATOM 826 C CA . ALA A 1 102 ? 17.617 -0.660 -17.467 1.00 92.00 102 ALA A CA 1
ATOM 827 C C . ALA A 1 102 ? 18.907 -1.322 -17.978 1.00 92.00 102 ALA A C 1
ATOM 829 O O . ALA A 1 102 ? 19.763 -0.645 -18.544 1.00 92.00 102 ALA A O 1
ATOM 830 N N . GLU A 1 103 ? 19.057 -2.633 -17.789 1.00 93.50 103 GLU A N 1
ATOM 831 C CA . GLU A 1 103 ? 20.181 -3.401 -18.329 1.00 93.50 103 GLU A CA 1
ATOM 832 C C . GLU A 1 103 ? 20.145 -3.448 -19.861 1.00 93.50 103 GLU A C 1
ATOM 834 O O . GLU A 1 103 ? 21.154 -3.187 -20.514 1.00 93.50 103 GLU A O 1
ATOM 839 N N . GLU A 1 104 ? 18.971 -3.690 -20.444 1.00 93.31 104 GLU A N 1
ATOM 840 C CA . GLU A 1 104 ? 18.796 -3.692 -21.895 1.00 93.31 104 GLU A CA 1
ATOM 841 C C . GLU A 1 104 ? 19.071 -2.312 -22.506 1.00 93.31 104 GLU A C 1
ATOM 843 O O . GLU A 1 104 ? 19.771 -2.217 -23.512 1.00 93.31 104 GLU A O 1
ATOM 848 N N . ALA A 1 105 ? 18.592 -1.236 -21.874 1.00 93.00 105 ALA A N 1
ATOM 849 C CA . ALA A 1 105 ? 18.873 0.130 -22.305 1.00 93.00 105 ALA A CA 1
ATOM 850 C C . ALA A 1 105 ? 20.376 0.446 -22.260 1.00 93.00 105 ALA A C 1
ATOM 852 O O . ALA A 1 105 ? 20.901 1.046 -23.194 1.00 93.00 105 ALA A O 1
ATOM 853 N N . LYS A 1 106 ? 21.087 -0.006 -21.217 1.00 94.00 106 LYS A N 1
ATOM 854 C CA . LYS A 1 106 ? 22.548 0.133 -21.137 1.00 94.00 106 LYS A CA 1
ATOM 855 C C . LYS A 1 106 ? 23.260 -0.634 -22.243 1.00 94.00 106 LYS A C 1
ATOM 857 O O . LYS A 1 106 ? 24.192 -0.097 -22.828 1.00 94.00 106 LYS A O 1
ATOM 862 N N . ARG A 1 107 ? 22.832 -1.867 -22.536 1.00 94.88 107 ARG A N 1
ATOM 863 C CA . ARG A 1 107 ? 23.430 -2.670 -23.609 1.00 94.88 107 ARG A CA 1
ATOM 864 C C . ARG A 1 107 ? 23.225 -2.015 -24.973 1.00 94.88 107 ARG A C 1
ATOM 866 O O . ARG A 1 107 ? 24.186 -1.904 -25.719 1.00 94.88 107 ARG A O 1
ATOM 873 N N . ARG A 1 108 ? 22.010 -1.536 -25.261 1.00 93.94 108 ARG A N 1
ATOM 874 C CA . ARG A 1 108 ? 21.709 -0.811 -26.505 1.00 93.94 108 ARG A CA 1
ATOM 875 C C . ARG A 1 108 ? 22.534 0.468 -26.630 1.00 93.94 108 ARG A C 1
ATOM 877 O O . ARG A 1 108 ? 23.120 0.691 -27.675 1.00 93.94 108 ARG A O 1
ATOM 884 N N . ALA A 1 109 ? 22.639 1.255 -25.558 1.00 93.81 109 ALA A N 1
ATOM 885 C CA . ALA A 1 109 ? 23.461 2.465 -25.560 1.00 93.81 109 ALA A CA 1
ATOM 886 C C . ALA A 1 109 ? 24.956 2.162 -25.775 1.00 93.81 109 ALA A C 1
ATOM 888 O O . ALA A 1 109 ? 25.640 2.927 -26.443 1.00 93.81 109 ALA A O 1
ATOM 889 N N . ALA A 1 110 ? 25.465 1.053 -25.229 1.00 94.00 110 ALA A N 1
ATOM 890 C CA . ALA A 1 110 ? 26.846 0.626 -25.453 1.00 94.00 110 ALA A CA 1
ATOM 891 C C . ALA A 1 110 ? 27.084 0.139 -26.894 1.00 94.00 110 ALA A C 1
ATOM 893 O O . ALA A 1 110 ? 28.108 0.466 -27.481 1.00 94.00 110 ALA A O 1
ATOM 894 N N . GLU A 1 111 ? 26.143 -0.614 -27.467 1.00 93.44 111 GLU A N 1
ATOM 895 C CA . GLU A 1 111 ? 26.202 -1.078 -28.861 1.00 93.44 111 GLU A CA 1
ATOM 896 C C . GLU A 1 111 ? 26.125 0.094 -29.852 1.00 93.44 111 GLU A C 1
ATOM 898 O O . GLU A 1 111 ? 26.919 0.167 -30.784 1.00 93.44 111 GLU A O 1
ATOM 903 N N . GLU A 1 112 ? 25.231 1.055 -29.608 1.00 92.81 112 GLU A N 1
ATOM 904 C CA . GLU A 1 112 ? 25.111 2.279 -30.406 1.00 92.81 112 GLU A CA 1
ATOM 905 C C . GLU A 1 112 ? 26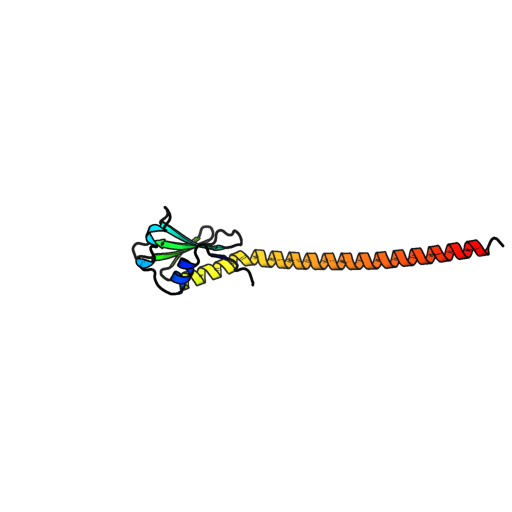.374 3.148 -30.319 1.00 92.81 112 GLU A C 1
ATOM 907 O O . GLU A 1 112 ? 26.818 3.679 -31.333 1.00 92.81 112 GLU A O 1
ATOM 912 N N . ALA A 1 113 ? 26.993 3.248 -29.138 1.00 92.50 113 ALA A N 1
ATOM 913 C CA . ALA A 1 113 ? 28.252 3.971 -28.969 1.00 92.50 113 ALA A CA 1
ATOM 914 C C . ALA A 1 113 ? 29.409 3.330 -29.756 1.00 92.50 113 ALA A C 1
ATOM 916 O O . ALA A 1 113 ? 30.169 4.056 -30.386 1.00 92.50 113 ALA A O 1
ATOM 917 N N . LEU A 1 114 ? 29.511 1.995 -29.767 1.00 93.44 114 LEU A N 1
ATOM 918 C CA . LEU A 1 114 ? 30.534 1.284 -30.547 1.00 93.44 114 LEU A CA 1
ATOM 919 C C . LEU A 1 114 ? 30.338 1.464 -32.058 1.00 93.44 114 LEU A C 1
ATOM 921 O O . LEU A 1 114 ? 31.301 1.733 -32.765 1.00 93.44 114 LEU A O 1
ATOM 925 N N . LEU A 1 115 ? 29.099 1.369 -32.551 1.00 92.31 115 LEU A N 1
ATOM 926 C CA . LEU A 1 115 ? 28.798 1.609 -33.969 1.00 92.31 115 LEU A CA 1
ATOM 927 C C . LEU A 1 115 ? 29.064 3.064 -34.379 1.00 92.31 115 LEU A C 1
ATOM 929 O O . LEU A 1 115 ? 29.467 3.323 -35.510 1.00 92.31 115 LEU A O 1
ATOM 933 N N . ALA A 1 116 ? 28.819 4.023 -33.483 1.00 90.81 116 ALA A N 1
ATOM 934 C CA . ALA A 1 116 ? 29.135 5.425 -33.730 1.00 90.81 116 ALA A CA 1
ATOM 935 C C . ALA A 1 116 ? 30.652 5.670 -33.800 1.00 90.81 116 ALA A C 1
ATOM 937 O O . ALA A 1 116 ? 31.089 6.450 -34.640 1.00 90.81 116 ALA A O 1
ATOM 938 N N . GLU A 1 117 ? 31.437 4.996 -32.954 1.00 89.19 117 GLU A N 1
ATOM 939 C CA . GLU A 1 117 ? 32.904 5.041 -32.984 1.00 89.19 117 GLU A CA 1
ATOM 940 C C . GLU A 1 117 ? 33.454 4.425 -34.283 1.00 89.19 117 GLU A C 1
ATOM 942 O O . GLU A 1 117 ? 34.201 5.092 -34.992 1.00 89.19 117 GLU A O 1
ATOM 947 N N . GLU A 1 118 ? 32.989 3.230 -34.668 1.00 88.50 118 GLU A N 1
ATOM 948 C CA . GLU A 1 118 ? 33.392 2.558 -35.918 1.00 88.50 118 GLU A CA 1
ATOM 949 C C . GLU A 1 118 ? 33.051 3.392 -37.166 1.00 88.50 118 GLU A C 1
ATOM 951 O O . GLU A 1 118 ? 33.869 3.535 -38.076 1.00 88.50 118 GLU A O 1
ATOM 956 N N . ASN A 1 119 ? 31.856 3.992 -37.213 1.00 86.25 119 ASN A N 1
ATOM 957 C CA . ASN A 1 119 ? 31.468 4.860 -38.326 1.00 86.25 119 ASN A CA 1
ATOM 958 C C . ASN A 1 119 ? 32.302 6.148 -38.381 1.00 86.25 119 ASN A C 1
ATOM 960 O O . ASN A 1 119 ? 32.615 6.606 -39.476 1.00 86.25 119 ASN A O 1
ATOM 964 N N . ALA A 1 120 ? 32.669 6.728 -37.233 1.00 88.56 120 ALA A N 1
ATOM 965 C CA . ALA A 1 120 ? 33.522 7.913 -37.194 1.00 88.56 120 ALA A CA 1
ATOM 966 C C . ALA A 1 120 ? 34.938 7.609 -37.711 1.00 88.56 120 ALA A C 1
ATOM 968 O O . ALA A 1 120 ? 35.473 8.391 -38.494 1.00 88.56 120 ALA A O 1
ATOM 969 N N . GLU A 1 121 ? 35.512 6.458 -37.344 1.00 86.69 121 GLU A N 1
ATOM 970 C CA . GLU A 1 121 ? 36.806 6.002 -37.876 1.00 86.69 121 GLU A CA 1
ATOM 971 C C . GLU A 1 121 ? 36.748 5.753 -39.394 1.00 86.69 121 GLU A C 1
ATOM 973 O O . GLU A 1 121 ? 37.668 6.126 -40.123 1.00 86.69 121 GLU A O 1
ATOM 978 N N . LEU A 1 122 ? 35.656 5.163 -39.896 1.00 83.94 122 LEU A N 1
ATOM 979 C CA . LEU A 1 122 ? 35.435 4.971 -41.334 1.00 83.94 122 LEU A CA 1
ATOM 980 C C . LEU A 1 122 ? 35.301 6.303 -42.086 1.00 83.94 122 LEU A C 1
ATOM 982 O O . LEU A 1 122 ? 35.883 6.452 -43.159 1.00 83.94 122 LEU A O 1
ATOM 986 N N . GLU A 1 123 ? 34.551 7.271 -41.549 1.00 82.69 123 GLU A N 1
ATOM 987 C CA . GLU A 1 123 ? 34.430 8.606 -42.148 1.00 82.69 123 GLU A CA 1
ATOM 988 C C . GLU A 1 123 ? 35.777 9.344 -42.180 1.00 82.69 123 GLU A C 1
ATOM 990 O O . GLU A 1 123 ? 36.097 9.979 -43.188 1.00 82.69 123 GLU A O 1
ATOM 995 N N . GLU A 1 124 ? 36.587 9.227 -41.123 1.00 79.31 124 GLU A N 1
ATOM 996 C CA . GLU A 1 124 ? 37.936 9.803 -41.070 1.00 79.31 124 GLU A CA 1
ATOM 997 C C . GLU A 1 124 ? 38.865 9.161 -42.113 1.00 79.31 124 GLU A C 1
ATOM 999 O O . GLU A 1 124 ? 39.510 9.877 -42.882 1.00 79.31 124 GLU A O 1
ATOM 1004 N N . ALA A 1 125 ? 38.861 7.830 -42.229 1.00 77.00 125 ALA A N 1
ATOM 1005 C CA . ALA A 1 125 ? 39.663 7.111 -43.220 1.00 77.00 125 ALA A CA 1
ATOM 1006 C C . ALA A 1 125 ? 39.276 7.466 -44.669 1.00 77.00 125 ALA A C 1
ATOM 1008 O O . ALA A 1 125 ? 40.147 7.684 -45.511 1.00 77.00 125 ALA A O 1
ATOM 1009 N N . VAL A 1 126 ? 37.974 7.579 -44.966 1.00 80.88 126 VAL A N 1
ATOM 1010 C CA . VAL A 1 126 ? 37.486 7.976 -46.300 1.00 80.88 126 VAL A CA 1
ATOM 1011 C C . VAL A 1 126 ? 37.876 9.421 -46.632 1.00 80.88 126 VAL A C 1
ATOM 1013 O O . VAL A 1 126 ? 38.215 9.718 -47.780 1.00 80.88 126 VAL A O 1
ATOM 1016 N N . ALA A 1 127 ? 37.860 10.327 -45.650 1.00 74.62 127 ALA A N 1
ATOM 1017 C CA . ALA A 1 127 ? 38.315 11.703 -45.842 1.00 74.62 127 ALA A CA 1
ATOM 1018 C C . ALA A 1 127 ? 39.831 11.783 -46.110 1.00 74.62 127 ALA A C 1
ATOM 1020 O O . ALA A 1 127 ? 40.266 12.576 -46.950 1.00 74.62 127 ALA A O 1
ATOM 1021 N N . GLU A 1 128 ? 40.633 10.948 -45.442 1.00 70.00 128 GLU A N 1
ATOM 1022 C CA . GLU A 1 128 ? 42.084 10.882 -45.646 1.00 70.00 128 GLU A CA 1
ATOM 1023 C C . GLU A 1 128 ? 42.442 10.318 -47.039 1.00 70.00 128 GLU A C 1
ATOM 1025 O O . GLU A 1 128 ? 43.261 10.907 -47.755 1.00 70.00 128 GLU A O 1
ATOM 1030 N N . GLU A 1 129 ? 41.765 9.256 -47.497 1.00 67.75 129 GLU A N 1
ATOM 1031 C CA . GLU A 1 129 ? 41.954 8.705 -48.852 1.00 67.75 129 GLU A CA 1
ATOM 1032 C C . GLU A 1 129 ? 41.517 9.683 -49.960 1.00 67.75 129 GLU A C 1
ATOM 1034 O O . GLU A 1 129 ? 42.236 9.871 -50.942 1.00 67.75 129 GLU A O 1
ATOM 1039 N N . ALA A 1 130 ? 40.403 10.403 -49.786 1.00 67.12 130 ALA A N 1
ATOM 1040 C CA . ALA A 1 130 ? 39.966 11.408 -50.762 1.00 67.12 130 ALA A CA 1
ATOM 1041 C C . ALA A 1 130 ? 40.986 12.554 -50.924 1.00 67.12 130 ALA A C 1
ATOM 1043 O O . ALA A 1 130 ? 41.227 13.035 -52.033 1.00 67.12 130 ALA A O 1
ATOM 1044 N N . SER A 1 131 ? 41.631 12.963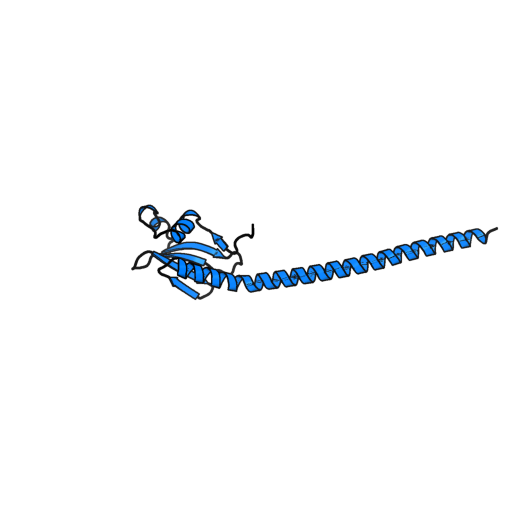 -49.827 1.00 62.22 131 SER A N 1
ATOM 1045 C CA . SER A 1 131 ? 42.639 14.030 -49.844 1.00 62.22 131 SER A CA 1
ATOM 1046 C C . SER A 1 131 ? 43.978 13.617 -50.479 1.00 62.22 131 SER A C 1
ATOM 1048 O O . SER A 1 131 ? 44.691 14.456 -51.033 1.00 62.22 131 SER A O 1
ATOM 1050 N N . THR A 1 132 ? 44.322 12.325 -50.449 1.00 59.81 132 THR A N 1
ATOM 1051 C CA . THR A 1 132 ? 45.552 11.789 -51.063 1.00 59.81 132 THR A CA 1
ATOM 1052 C C . THR A 1 132 ? 45.390 11.507 -52.563 1.00 59.81 132 THR A C 1
ATOM 1054 O O . THR A 1 132 ? 46.360 11.631 -53.322 1.00 59.81 132 THR A O 1
ATOM 1057 N N . GLU A 1 133 ? 44.169 11.210 -53.018 1.00 57.81 133 GLU A N 1
ATOM 1058 C CA . GLU A 1 133 ? 43.843 11.027 -54.438 1.00 57.81 133 GLU A CA 1
ATOM 1059 C C . GLU A 1 133 ? 43.811 12.366 -55.209 1.00 57.81 133 GLU A C 1
ATOM 1061 O O . GLU A 1 133 ? 44.369 12.451 -56.307 1.00 57.81 133 GLU A O 1
ATOM 1066 N N . GLU A 1 134 ? 43.281 13.448 -54.616 1.00 55.59 134 GLU A N 1
ATOM 1067 C CA . GLU A 1 134 ? 43.343 14.799 -55.211 1.00 55.59 134 GLU A CA 1
ATOM 1068 C C . GLU A 1 134 ? 44.788 15.321 -55.339 1.00 55.59 134 GLU A C 1
ATOM 1070 O O . GLU A 1 134 ? 45.153 15.885 -56.374 1.00 55.59 134 GLU A O 1
ATOM 1075 N N . ALA A 1 135 ? 45.652 15.058 -54.351 1.00 55.22 135 ALA A N 1
ATOM 1076 C CA . ALA A 1 135 ? 47.062 15.456 -54.403 1.00 55.22 135 ALA A CA 1
ATOM 1077 C C . ALA A 1 135 ? 47.858 14.724 -55.507 1.00 55.22 135 ALA A C 1
ATOM 1079 O O . ALA A 1 135 ? 48.756 15.307 -56.118 1.00 55.22 135 ALA A O 1
ATOM 1080 N N . SER A 1 136 ? 47.511 13.467 -55.810 1.00 52.47 136 SER A N 1
ATOM 1081 C CA . SER A 1 136 ? 48.162 12.680 -56.871 1.00 52.47 136 SER A CA 1
ATOM 1082 C C . SER A 1 136 ? 47.682 13.052 -58.282 1.00 52.47 136 SER A C 1
ATOM 1084 O O . SER A 1 136 ? 48.431 12.898 -59.251 1.00 52.47 136 SER A O 1
ATOM 1086 N N . ALA A 1 137 ? 46.456 13.567 -58.423 1.00 52.44 137 ALA A N 1
ATOM 1087 C CA . ALA A 1 137 ? 45.919 14.030 -59.704 1.00 52.44 137 ALA A CA 1
ATOM 1088 C C . ALA A 1 137 ? 46.535 15.370 -60.159 1.00 52.44 137 ALA A C 1
ATOM 1090 O O . ALA A 1 137 ? 46.726 15.587 -61.360 1.00 52.44 137 ALA A O 1
ATOM 1091 N N . GLU A 1 138 ? 46.903 16.248 -59.219 1.00 51.12 138 GLU A N 1
ATOM 1092 C CA . GLU A 1 138 ? 47.503 17.557 -59.519 1.00 51.12 138 GLU A CA 1
ATOM 1093 C C . GLU A 1 138 ? 48.980 17.466 -59.961 1.00 51.12 138 GLU A C 1
ATOM 1095 O O . GLU A 1 138 ? 49.440 18.284 -60.760 1.00 51.12 138 GLU A O 1
ATOM 1100 N N . GLU A 1 139 ? 49.724 16.436 -59.534 1.00 50.34 139 GLU A N 1
ATOM 1101 C CA . GLU A 1 139 ? 51.127 16.236 -59.939 1.00 50.34 139 GLU A CA 1
ATOM 1102 C C . GLU A 1 139 ? 51.296 15.637 -61.353 1.00 50.34 139 GLU A C 1
ATOM 1104 O O . GLU A 1 139 ? 52.369 15.757 -61.945 1.00 50.34 139 GLU A O 1
ATOM 1109 N N . SER A 1 140 ? 50.246 15.042 -61.937 1.00 51.34 140 SER A N 1
ATOM 1110 C CA . SER A 1 140 ? 50.300 14.394 -63.264 1.00 51.34 140 SER A CA 1
ATOM 1111 C C . SER A 1 140 ? 49.944 15.314 -64.450 1.00 51.34 140 SER A C 1
ATOM 1113 O O . SER A 1 140 ? 50.076 14.904 -65.601 1.00 51.34 140 SER A O 1
ATOM 1115 N N . SER A 1 141 ? 49.520 16.563 -64.205 1.00 51.59 141 SER A N 1
ATOM 1116 C CA . SER A 1 141 ? 49.156 17.547 -65.254 1.00 51.59 141 SER A CA 1
ATOM 1117 C C . SER A 1 141 ? 50.228 18.617 -65.532 1.00 51.59 141 SER A C 1
ATOM 1119 O O . SER A 1 141 ? 49.906 19.689 -66.050 1.00 51.59 141 SER A O 1
ATOM 1121 N N . LYS A 1 142 ? 51.497 18.358 -65.190 1.00 44.50 142 LYS A N 1
ATOM 1122 C CA . LYS A 1 142 ? 52.613 19.298 -65.399 1.00 44.50 142 LYS A CA 1
ATOM 1123 C C . LYS A 1 142 ? 53.345 19.090 -66.723 1.00 44.50 142 LYS A C 1
ATOM 1125 O O . LYS A 1 142 ? 53.637 17.923 -67.062 1.00 44.50 142 LYS A O 1
#

Solvent-accessible surface area (backbone atoms only — not comparable to full-atom values): 8148 Å² total; per-residue (Å²): 128,84,76,67,72,49,45,73,72,37,68,69,62,49,53,41,54,74,74,46,84,89,52,81,90,68,56,56,79,82,58,43,47,99,85,42,38,35,71,36,35,32,51,68,81,76,63,69,33,34,38,25,42,32,72,49,98,95,39,75,30,29,34,34,34,41,81,96,46,73,49,79,28,80,45,56,68,62,36,48,52,50,46,51,50,52,51,52,60,68,42,46,64,59,53,52,52,51,51,52,51,52,51,50,51,50,52,51,53,52,52,53,50,51,54,52,51,54,50,50,55,51,53,52,52,53,54,53,53,55,58,54,53,56,58,58,59,64,69,71,76,117

Radius of gyration: 31.49 Å; Cα contacts (8 Å, |Δi|>4): 137; chains: 1; bounding box: 74×32×86 Å

Secondary structure (DSSP, 8-state):
----SEEES-HHHHHHHHHS---GGG--GGG--TTSEEEEEEESSSS--EEEEEEETTEEEEEEEETTEEEEESSHHHHHHHHHHHHHHHHHHHHHHHHHHHHHHHHHHHHHHHHHHHHHHHHHHHHHHHHHHHHHHHHTT-

Foldseek 3Di:
DPDPQKDFPDPVVVVDQVPHDDDVVVVCQVQQDPQQWAWGMDGPLPQRWTWIWGQDPVGIWIWTDGDPDIDIGRHSVVSVVVSVVVSVVSCVVVVVVVVVVVVVVVVVVVVVVVVVVVVVVVVVVVVVVVVVVVVVVVVVPD

Sequence (142 aa):
MQKNKYRIHSNVLFEIAQSRSFTEKDNIEERFDEEGKIKLLSDRAGADLSLSIVKTEDGIAYSVKWDDSEEVFKGWNMAWEEFIWCLGVVNKPLEEAAKKAAEEAKRRAAEEALLAEENAELEEAVAEEASTEEASAEESSK